Protein AF-A0A327VJI8-F1 (afdb_monomer_lite)

Secondary structure (DSSP, 8-state):
-HHHHHHHHHHHHHHHHHHHHHHHHHH--SGGGHHHHHHHHIIIIIIHHHHHHHHHHHHHHHHHTTSS-GGGS-HHHHHHHHHHHHHHHHHH-

Foldseek 3Di:
DVVLQVLLVVLLVLLVLLVVLVVCVVVCPPPPCVVVSVVSCCSNLVPSQVSLVVSLVVVVVCVVVVVDDPVVYVVVSSVVSVVSNVVSVVVVD

Radius of gyration: 14.79 Å; chains: 1; bounding box: 37×21×41 Å

Sequence (93 aa):
MRWIRFLLKFVFICNVCFIIGEILRITAYNHDWDAVLMHVLVLGVGIAFPLNLVVSLLIALLLLLKKIDWKSLPPWVYLLNLAILIVQLYITF

pLDDT: mean 77.32, std 8.08, range [56.38, 88.69]

Organism: NCBI:txid1539050

Structure (mmCIF, N/CA/C/O backbone):
data_AF-A0A327VJI8-F1
#
_entry.id   AF-A0A327VJI8-F1
#
loop_
_atom_site.group_PDB
_atom_site.id
_atom_site.type_symbol
_atom_site.label_atom_id
_atom_site.label_alt_id
_atom_site.label_comp_id
_atom_site.label_asym_id
_atom_site.label_entity_id
_atom_site.label_seq_id
_atom_site.pdbx_PDB_ins_code
_atom_site.Cartn_x
_atom_site.Cartn_y
_atom_site.Cartn_z
_atom_site.occupancy
_atom_site.B_iso_or_equiv
_atom_site.auth_seq_id
_atom_site.auth_comp_id
_atom_site.auth_asym_id
_atom_site.auth_atom_id
_atom_site.pdbx_PDB_model_num
ATOM 1 N N . MET A 1 1 ? -10.773 -8.850 14.247 1.00 62.03 1 MET A N 1
ATOM 2 C CA . MET A 1 1 ? -9.544 -8.023 14.373 1.00 62.03 1 MET A CA 1
ATOM 3 C C . MET A 1 1 ? -8.275 -8.704 13.832 1.00 62.03 1 MET A C 1
ATOM 5 O O . MET A 1 1 ? -7.504 -8.039 13.154 1.00 62.03 1 MET A O 1
ATOM 9 N N . ARG A 1 2 ? -8.023 -10.008 14.082 1.00 75.69 2 ARG A N 1
ATOM 10 C CA . ARG A 1 2 ? -6.815 -10.705 13.568 1.00 75.69 2 ARG A CA 1
ATOM 11 C C . ARG A 1 2 ? -6.734 -10.734 12.033 1.00 75.69 2 ARG A C 1
ATOM 13 O O . ARG A 1 2 ? -5.673 -10.463 11.489 1.00 75.69 2 ARG A O 1
ATOM 20 N N . TRP A 1 3 ? -7.869 -10.957 11.370 1.00 77.00 3 TRP A N 1
ATOM 21 C CA . TRP A 1 3 ? -7.997 -10.939 9.909 1.00 77.00 3 TRP A CA 1
ATOM 22 C C . TRP A 1 3 ? -7.656 -9.586 9.276 1.00 77.00 3 TRP A C 1
ATOM 24 O O . TRP A 1 3 ? -6.919 -9.553 8.304 1.00 77.00 3 TRP A O 1
ATOM 34 N N . ILE A 1 4 ? -8.097 -8.465 9.862 1.00 76.31 4 ILE A N 1
ATOM 35 C CA . ILE A 1 4 ? -7.782 -7.121 9.341 1.00 76.31 4 ILE A CA 1
ATOM 36 C C . ILE A 1 4 ? -6.279 -6.850 9.433 1.00 76.31 4 ILE A C 1
ATOM 38 O O . ILE A 1 4 ? -5.680 -6.370 8.481 1.00 76.31 4 ILE A O 1
ATOM 42 N N . ARG A 1 5 ? -5.640 -7.224 10.551 1.00 80.31 5 ARG A N 1
ATOM 43 C CA . ARG A 1 5 ? -4.179 -7.109 10.691 1.00 80.31 5 ARG A CA 1
ATOM 44 C C . ARG A 1 5 ? -3.428 -7.978 9.681 1.00 80.31 5 ARG A C 1
ATOM 46 O O . ARG A 1 5 ? -2.357 -7.581 9.238 1.00 80.31 5 ARG A O 1
ATOM 53 N N . PHE A 1 6 ? -3.971 -9.143 9.332 1.00 83.44 6 PHE A N 1
ATOM 54 C CA . PHE A 1 6 ? -3.408 -10.003 8.295 1.00 83.44 6 PHE A CA 1
ATOM 55 C C . PHE A 1 6 ? -3.559 -9.377 6.904 1.00 83.44 6 PHE A C 1
ATOM 57 O O . PHE A 1 6 ? -2.561 -9.220 6.214 1.00 83.44 6 PHE A O 1
ATOM 64 N N . LEU A 1 7 ? -4.767 -8.931 6.544 1.00 82.12 7 LEU A N 1
ATOM 65 C CA . LEU A 1 7 ? -5.052 -8.224 5.289 1.00 82.12 7 LEU A CA 1
ATOM 66 C C . LEU A 1 7 ? -4.156 -6.997 5.114 1.00 82.12 7 LEU A C 1
ATOM 68 O O . LEU A 1 7 ? -3.576 -6.813 4.054 1.00 82.12 7 LEU A O 1
ATOM 72 N N . LEU A 1 8 ? -3.974 -6.204 6.169 1.00 82.94 8 LEU A N 1
ATOM 73 C CA . LEU A 1 8 ? -3.132 -5.013 6.130 1.00 82.94 8 LEU A CA 1
ATOM 74 C C . LEU A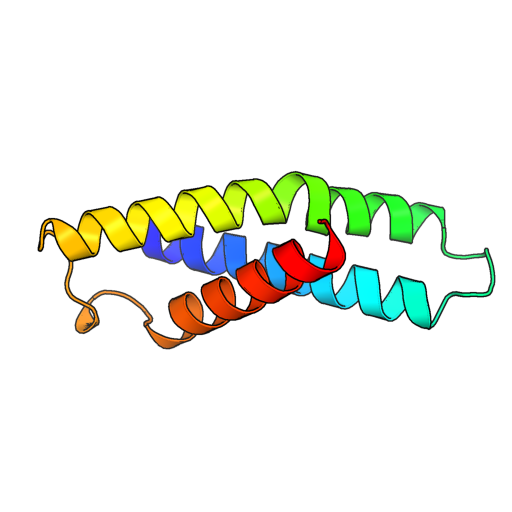 1 8 ? -1.658 -5.343 5.840 1.00 82.94 8 LEU A C 1
ATOM 76 O O . LEU A 1 8 ? -1.009 -4.649 5.060 1.00 82.94 8 LEU A O 1
ATOM 80 N N . LYS A 1 9 ? -1.135 -6.412 6.455 1.00 83.12 9 LYS A N 1
ATOM 81 C CA . LYS A 1 9 ? 0.226 -6.906 6.200 1.00 83.12 9 LYS A CA 1
ATOM 82 C C . LYS A 1 9 ? 0.359 -7.522 4.810 1.00 83.12 9 LYS A C 1
ATOM 84 O O . LYS A 1 9 ? 1.386 -7.346 4.172 1.00 83.12 9 LYS A O 1
ATOM 89 N N . PHE A 1 10 ? -0.666 -8.230 4.346 1.00 83.38 10 PHE A N 1
ATOM 90 C CA . PHE A 1 10 ? -0.681 -8.824 3.016 1.00 83.38 10 PHE A CA 1
ATOM 91 C C . PHE A 1 10 ? -0.663 -7.740 1.933 1.00 83.38 10 PHE A C 1
ATOM 93 O O . PHE A 1 10 ? 0.203 -7.757 1.068 1.00 83.38 10 PHE A O 1
ATOM 100 N N . VAL A 1 11 ? -1.522 -6.727 2.065 1.00 84.25 11 VAL A N 1
ATOM 101 C CA . VAL A 1 11 ? -1.516 -5.533 1.208 1.00 84.25 11 VAL A CA 1
ATOM 102 C C . VAL A 1 11 ? -0.163 -4.829 1.235 1.00 84.25 11 VAL A C 1
ATOM 104 O O . VAL A 1 11 ? 0.339 -4.441 0.187 1.00 84.25 11 VAL A O 1
ATOM 107 N N . PHE A 1 12 ? 0.462 -4.715 2.408 1.00 83.75 12 PHE A N 1
ATOM 108 C CA . PHE A 1 12 ? 1.796 -4.132 2.524 1.00 83.75 12 PHE A CA 1
ATOM 109 C C . PHE A 1 12 ? 2.847 -4.909 1.723 1.00 83.75 12 PHE A C 1
ATOM 111 O O . PHE A 1 12 ? 3.665 -4.304 1.038 1.00 83.75 12 PHE A O 1
ATOM 118 N N . ILE A 1 13 ? 2.805 -6.243 1.749 1.00 83.88 13 ILE A N 1
ATOM 119 C CA . ILE A 1 13 ? 3.697 -7.077 0.930 1.00 83.88 13 ILE A CA 1
ATOM 120 C C . ILE A 1 13 ? 3.435 -6.834 -0.561 1.00 83.88 13 ILE A C 1
ATOM 122 O O . ILE A 1 13 ? 4.382 -6.618 -1.311 1.00 83.88 13 ILE A O 1
ATOM 126 N N . CYS A 1 14 ? 2.170 -6.791 -0.987 1.00 81.94 14 CYS A N 1
ATOM 127 C CA . CYS A 1 14 ? 1.820 -6.503 -2.380 1.00 81.94 14 CYS A CA 1
ATOM 128 C C . CYS A 1 14 ? 2.298 -5.104 -2.822 1.00 81.94 14 CYS A C 1
ATOM 130 O O . CYS A 1 14 ? 2.801 -4.937 -3.930 1.00 81.94 14 CYS A O 1
ATOM 132 N N . ASN A 1 15 ? 2.205 -4.115 -1.933 1.00 83.56 15 ASN A N 1
ATOM 133 C CA . ASN A 1 15 ? 2.708 -2.760 -2.141 1.00 83.56 15 ASN A CA 1
ATOM 134 C C . ASN A 1 15 ? 4.240 -2.715 -2.273 1.00 83.56 15 ASN A C 1
ATOM 136 O O . ASN A 1 15 ? 4.771 -1.990 -3.111 1.00 83.56 15 ASN A O 1
ATOM 140 N N . VAL A 1 16 ? 4.965 -3.520 -1.491 1.00 82.94 16 VAL A N 1
ATOM 141 C CA . VAL A 1 16 ? 6.420 -3.678 -1.644 1.00 82.94 16 VAL A CA 1
ATOM 142 C C . VAL A 1 16 ? 6.758 -4.328 -2.989 1.00 82.94 16 VAL A C 1
ATOM 144 O O . VAL A 1 16 ? 7.672 -3.861 -3.665 1.00 82.94 16 VAL A O 1
ATOM 147 N N . CYS A 1 17 ? 6.000 -5.341 -3.427 1.00 79.56 17 CYS A N 1
ATOM 148 C CA . CYS A 1 17 ? 6.168 -5.933 -4.758 1.00 79.56 17 CYS A CA 1
ATOM 149 C C . CYS A 1 17 ? 5.968 -4.904 -5.879 1.00 79.56 17 CYS A C 1
ATOM 151 O O . CYS A 1 17 ? 6.732 -4.915 -6.839 1.00 79.56 17 CYS A O 1
ATOM 153 N N . PHE A 1 18 ? 5.001 -3.990 -5.743 1.00 80.69 18 PHE A N 1
ATOM 154 C CA . PHE A 1 18 ? 4.810 -2.887 -6.689 1.00 80.69 18 PHE A CA 1
ATOM 155 C C . PHE A 1 18 ? 6.032 -1.961 -6.759 1.00 80.69 18 PHE A C 1
ATOM 157 O O . PHE A 1 18 ? 6.534 -1.701 -7.849 1.00 80.69 18 PHE A O 1
ATOM 164 N N . ILE A 1 19 ? 6.559 -1.520 -5.610 1.00 81.62 19 ILE A N 1
ATOM 165 C CA . ILE A 1 19 ? 7.751 -0.654 -5.563 1.00 81.62 19 ILE A CA 1
ATOM 166 C C . ILE A 1 19 ? 8.959 -1.352 -6.196 1.00 81.62 19 ILE A C 1
ATOM 168 O O . ILE A 1 19 ? 9.675 -0.745 -6.988 1.00 81.62 19 ILE A O 1
ATOM 172 N N . ILE A 1 20 ? 9.180 -2.628 -5.871 1.00 81.81 20 ILE A N 1
ATOM 173 C CA . ILE A 1 20 ? 10.268 -3.419 -6.458 1.00 81.81 20 ILE A CA 1
ATOM 174 C C . ILE A 1 20 ? 10.076 -3.548 -7.973 1.00 81.81 20 ILE A C 1
ATOM 176 O O . ILE A 1 20 ? 11.041 -3.387 -8.713 1.00 81.81 20 ILE A O 1
ATOM 180 N N . GLY A 1 21 ? 8.845 -3.790 -8.431 1.00 76.19 21 GLY A N 1
ATOM 181 C CA . GLY A 1 21 ? 8.501 -3.843 -9.851 1.00 76.19 21 GLY A CA 1
ATOM 182 C C . GLY A 1 21 ? 8.846 -2.552 -10.589 1.00 76.19 21 GLY A C 1
ATOM 183 O O . GLY A 1 21 ? 9.504 -2.610 -11.622 1.00 76.19 21 GLY A O 1
ATOM 184 N N . GLU A 1 22 ? 8.489 -1.390 -10.040 1.00 75.12 22 GLU A N 1
ATOM 185 C CA . GLU A 1 22 ? 8.829 -0.099 -10.655 1.00 75.12 22 GLU A CA 1
ATOM 186 C C . GLU A 1 22 ? 10.332 0.207 -10.607 1.00 75.12 22 GLU A C 1
ATOM 188 O O . GLU A 1 22 ? 10.889 0.678 -11.597 1.00 75.12 22 GLU A O 1
ATOM 193 N N . ILE A 1 23 ? 11.028 -0.109 -9.508 1.00 78.38 23 ILE A N 1
ATOM 194 C CA . ILE A 1 23 ? 12.490 0.061 -9.431 1.00 78.38 23 ILE A CA 1
ATOM 195 C C . ILE A 1 23 ? 13.182 -0.819 -10.474 1.00 78.38 23 ILE A C 1
ATOM 197 O O . ILE A 1 23 ? 14.082 -0.352 -11.176 1.00 78.38 23 ILE A O 1
ATOM 201 N N . LEU A 1 24 ? 12.757 -2.077 -10.601 1.00 74.25 24 LEU A N 1
ATOM 202 C CA . LEU A 1 24 ? 13.254 -2.981 -11.634 1.00 74.25 24 LEU A CA 1
ATOM 203 C C . LEU A 1 24 ? 12.912 -2.460 -13.029 1.00 74.25 24 LEU A C 1
ATOM 205 O O . LEU A 1 24 ? 13.759 -2.534 -13.903 1.00 74.25 24 LEU A O 1
ATOM 209 N N . ARG A 1 25 ? 11.740 -1.862 -13.251 1.00 71.38 25 ARG A N 1
ATOM 210 C CA . ARG A 1 25 ? 11.384 -1.276 -14.552 1.00 71.38 25 ARG A CA 1
ATOM 211 C C . ARG A 1 25 ? 12.308 -0.117 -14.943 1.00 71.38 25 ARG A C 1
ATOM 213 O O . ARG A 1 25 ? 12.648 0.025 -16.112 1.00 71.38 25 ARG A O 1
ATOM 220 N N . ILE A 1 26 ? 12.741 0.685 -13.969 1.00 72.25 26 ILE A N 1
ATOM 221 C CA . ILE A 1 26 ? 13.685 1.795 -14.184 1.00 72.25 26 ILE A CA 1
ATOM 222 C C . ILE A 1 26 ? 15.124 1.284 -14.390 1.00 72.25 26 ILE A C 1
ATOM 224 O O . ILE A 1 26 ? 15.884 1.880 -15.149 1.00 72.25 26 ILE A O 1
ATOM 228 N N . THR A 1 27 ? 15.516 0.197 -13.716 1.00 71.56 27 THR A N 1
ATOM 229 C CA . THR A 1 27 ? 16.910 -0.300 -13.696 1.00 71.56 27 THR A CA 1
ATOM 230 C C . THR A 1 27 ? 17.202 -1.412 -14.707 1.00 71.56 27 THR A C 1
ATOM 232 O O . THR A 1 27 ? 18.305 -1.468 -15.246 1.00 71.56 27 THR A O 1
ATOM 235 N N . ALA A 1 28 ? 16.232 -2.269 -15.020 1.00 59.97 28 ALA A N 1
ATOM 236 C CA . ALA A 1 28 ? 16.337 -3.379 -15.968 1.00 59.97 28 ALA A CA 1
ATOM 237 C C . ALA A 1 28 ? 15.959 -2.955 -17.398 1.00 59.97 28 ALA A C 1
ATOM 239 O O . ALA A 1 28 ? 15.258 -3.660 -18.114 1.00 59.97 28 ALA A O 1
ATOM 240 N N . TYR A 1 29 ? 16.487 -1.809 -17.840 1.00 56.81 29 TYR A N 1
ATOM 241 C CA . TYR A 1 29 ? 16.406 -1.347 -19.233 1.00 56.81 29 TYR A CA 1
ATOM 242 C C . TYR A 1 29 ? 17.099 -2.313 -20.226 1.00 56.81 29 TYR A C 1
ATOM 244 O O . TYR A 1 29 ? 16.910 -2.220 -21.437 1.00 56.81 29 TYR A O 1
ATOM 252 N N . ASN A 1 30 ? 17.870 -3.281 -19.717 1.00 56.38 30 ASN A N 1
ATOM 253 C CA . ASN A 1 30 ? 18.392 -4.418 -20.469 1.00 56.38 30 ASN A CA 1
ATOM 254 C C . ASN A 1 30 ? 17.402 -5.595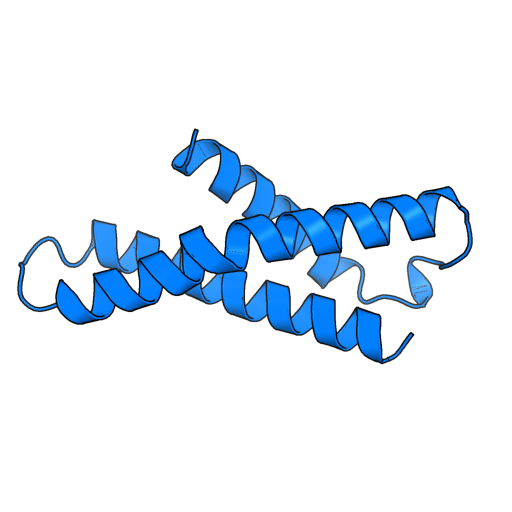 -20.362 1.00 56.38 30 ASN A C 1
ATOM 256 O O . ASN A 1 30 ? 17.304 -6.207 -19.302 1.00 56.38 30 ASN A O 1
ATOM 260 N N . HIS A 1 31 ? 16.701 -5.883 -21.464 1.00 61.53 31 HIS A N 1
ATOM 261 C CA . HIS A 1 31 ? 15.627 -6.870 -21.731 1.00 61.53 31 HIS A CA 1
ATOM 262 C C . HIS A 1 31 ? 15.682 -8.277 -21.068 1.00 61.53 31 HIS A C 1
ATOM 264 O O . HIS A 1 31 ? 14.749 -9.060 -21.232 1.00 61.53 31 HIS A O 1
ATOM 270 N N . ASP A 1 32 ? 16.725 -8.647 -20.323 1.00 64.44 32 ASP A N 1
ATOM 271 C CA . ASP A 1 32 ? 16.916 -10.003 -19.778 1.00 64.44 32 ASP A CA 1
ATOM 272 C C . ASP A 1 32 ? 15.924 -10.383 -18.660 1.00 64.44 32 ASP A C 1
ATOM 274 O O . ASP A 1 32 ? 15.736 -11.565 -18.370 1.00 64.44 32 ASP A O 1
ATOM 278 N N . TRP A 1 33 ? 15.265 -9.405 -18.029 1.00 63.06 33 TRP A N 1
ATOM 279 C CA . TRP A 1 33 ? 14.391 -9.627 -16.865 1.00 63.06 33 TRP A CA 1
ATOM 280 C C . TRP A 1 33 ? 12.895 -9.421 -17.145 1.00 63.06 33 TRP A C 1
ATOM 282 O O . TRP A 1 33 ? 12.090 -9.462 -16.210 1.00 63.06 33 TRP A O 1
ATOM 292 N N . ASP A 1 34 ? 12.498 -9.255 -18.410 1.00 65.81 34 ASP A N 1
ATOM 293 C CA . ASP A 1 34 ? 11.122 -8.911 -18.804 1.00 65.81 34 ASP A CA 1
ATOM 294 C C . ASP A 1 34 ? 10.067 -9.912 -18.307 1.00 65.81 34 ASP A C 1
ATOM 296 O O . ASP A 1 34 ? 8.991 -9.517 -17.853 1.00 65.81 34 ASP A O 1
ATOM 300 N N . ALA A 1 35 ? 10.373 -11.213 -18.307 1.00 67.56 35 ALA A N 1
ATOM 301 C CA . ALA A 1 35 ? 9.439 -12.237 -17.829 1.00 67.56 35 ALA A CA 1
ATOM 302 C C . ALA A 1 35 ? 9.178 -12.142 -16.312 1.00 67.56 35 ALA A C 1
ATOM 304 O O . ALA A 1 35 ? 8.049 -12.319 -15.851 1.00 67.56 35 ALA A O 1
ATOM 305 N N . VAL A 1 36 ? 10.210 -11.824 -15.523 1.00 66.81 36 VAL A N 1
ATOM 306 C CA . VAL A 1 36 ? 10.083 -11.634 -14.069 1.00 66.81 36 VAL A CA 1
ATOM 307 C C . VAL A 1 36 ? 9.368 -10.316 -13.777 1.00 66.81 36 VAL A C 1
ATOM 309 O O . VAL A 1 36 ? 8.470 -10.274 -12.934 1.00 66.81 36 VAL A O 1
ATOM 312 N N . LEU A 1 37 ? 9.707 -9.262 -14.523 1.00 67.12 37 LEU A N 1
ATOM 313 C CA . LEU A 1 3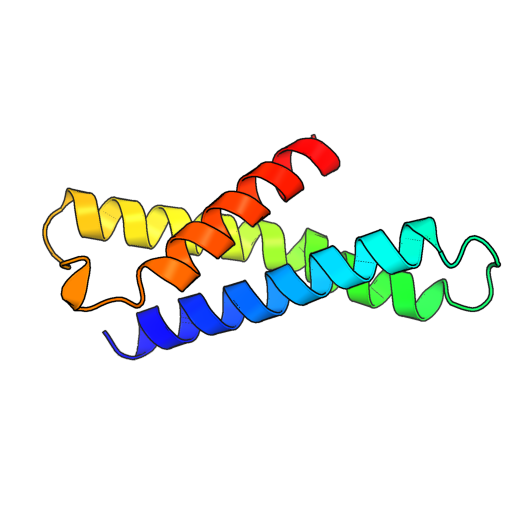7 ? 9.047 -7.961 -14.461 1.00 67.12 37 LEU A CA 1
ATOM 314 C C . LEU A 1 37 ? 7.547 -8.064 -14.725 1.00 67.12 37 LEU A C 1
ATOM 316 O O . LEU A 1 37 ? 6.773 -7.511 -13.950 1.00 67.12 37 LEU A O 1
ATOM 320 N N . MET A 1 38 ? 7.124 -8.813 -15.747 1.00 67.44 38 MET A N 1
ATOM 321 C CA . MET A 1 38 ? 5.707 -9.029 -16.060 1.00 67.44 38 MET A CA 1
ATOM 322 C C . MET A 1 38 ? 4.942 -9.637 -14.879 1.00 67.44 38 MET A C 1
ATOM 324 O O . MET A 1 38 ? 3.874 -9.148 -14.514 1.00 67.44 38 MET A O 1
ATOM 328 N N . HIS A 1 39 ? 5.492 -10.662 -14.224 1.00 69.12 39 HIS A N 1
ATOM 329 C CA . HIS A 1 39 ? 4.839 -11.274 -13.063 1.00 69.12 39 HIS A CA 1
ATOM 330 C C . HIS A 1 39 ? 4.787 -10.337 -11.851 1.00 69.12 39 HIS A C 1
ATOM 332 O O . HIS A 1 39 ? 3.759 -10.270 -11.171 1.00 69.12 39 HIS A O 1
ATOM 338 N N . VAL A 1 40 ? 5.859 -9.586 -11.593 1.00 66.75 40 VAL A N 1
ATOM 339 C CA . VAL A 1 40 ? 5.918 -8.629 -10.478 1.00 66.75 40 VAL A CA 1
ATOM 340 C C . VAL A 1 40 ? 4.997 -7.431 -10.725 1.00 66.75 40 VAL A C 1
ATOM 342 O O . VAL A 1 40 ? 4.307 -7.008 -9.800 1.00 66.75 40 VAL A O 1
ATOM 345 N N . LEU A 1 41 ? 4.900 -6.937 -11.961 1.00 66.81 41 LEU A N 1
ATOM 346 C CA . LEU A 1 41 ? 3.958 -5.889 -12.364 1.00 66.81 41 LEU A CA 1
ATOM 347 C C . LEU A 1 41 ? 2.508 -6.361 -12.276 1.00 66.81 41 LEU A C 1
ATOM 349 O O . LEU A 1 41 ? 1.665 -5.628 -11.770 1.00 66.81 41 LEU A O 1
ATOM 353 N N . VAL A 1 42 ? 2.190 -7.587 -12.694 1.00 69.38 42 VAL A N 1
ATOM 354 C CA . VAL A 1 42 ? 0.826 -8.126 -12.553 1.00 69.38 42 VAL A CA 1
ATOM 355 C C . VAL A 1 42 ? 0.451 -8.294 -11.077 1.00 69.38 42 VAL A C 1
ATOM 357 O O . VAL A 1 42 ? -0.662 -7.948 -10.678 1.00 69.38 42 VAL A O 1
ATOM 360 N N . LEU A 1 43 ? 1.375 -8.756 -10.232 1.00 64.06 43 LEU A N 1
ATOM 361 C CA . LEU A 1 43 ? 1.151 -8.846 -8.786 1.00 64.06 43 LEU A CA 1
ATOM 362 C C . LEU A 1 43 ? 1.046 -7.456 -8.130 1.00 64.06 43 LEU A C 1
ATOM 364 O O . LEU A 1 43 ? 0.187 -7.242 -7.274 1.00 64.06 43 LEU A O 1
ATOM 368 N N . GLY A 1 44 ? 1.889 -6.510 -8.543 1.00 65.25 44 GLY A N 1
ATOM 369 C CA . GLY A 1 44 ? 2.003 -5.167 -7.972 1.00 65.25 44 GLY A CA 1
ATOM 370 C C . GLY A 1 44 ? 0.952 -4.164 -8.459 1.00 65.25 44 GLY A C 1
ATOM 371 O O . GLY A 1 44 ? 0.494 -3.334 -7.688 1.00 65.25 44 GLY A O 1
ATOM 372 N N . VAL A 1 45 ? 0.529 -4.228 -9.716 1.00 65.94 45 VAL A N 1
ATOM 373 C CA . VAL A 1 45 ? -0.484 -3.329 -10.298 1.00 65.94 45 VAL A CA 1
ATOM 374 C C . VAL A 1 45 ? -1.823 -4.043 -10.390 1.00 65.94 45 VAL A C 1
ATOM 376 O O . VAL A 1 45 ? -2.834 -3.516 -9.943 1.00 65.94 45 VAL A O 1
ATOM 379 N N . GLY A 1 46 ? -1.838 -5.274 -10.901 1.00 69.62 46 GLY A N 1
ATOM 380 C CA . GLY A 1 46 ? -3.076 -6.026 -11.105 1.00 69.62 46 GLY A CA 1
ATOM 381 C C . GLY A 1 46 ? -3.745 -6.461 -9.801 1.00 69.62 46 GLY A C 1
ATOM 382 O O . GLY A 1 46 ? -4.963 -6.360 -9.680 1.00 69.62 46 GLY A O 1
ATOM 383 N N . ILE A 1 47 ? -2.969 -6.922 -8.813 1.00 73.94 47 ILE A N 1
ATOM 384 C CA . ILE A 1 47 ? -3.518 -7.423 -7.541 1.00 73.94 47 ILE A CA 1
ATOM 385 C C . ILE A 1 47 ? -3.346 -6.410 -6.412 1.00 73.94 47 ILE A C 1
ATOM 387 O O . ILE A 1 47 ? -4.302 -6.167 -5.675 1.00 73.94 47 ILE A O 1
ATOM 391 N N . ALA A 1 48 ? -2.167 -5.797 -6.261 1.00 78.06 48 ALA A N 1
ATOM 392 C CA . ALA A 1 48 ? -1.937 -4.909 -5.124 1.00 78.06 48 ALA A CA 1
ATOM 393 C C . ALA A 1 48 ? -2.843 -3.677 -5.156 1.00 78.06 48 ALA A C 1
ATOM 395 O O . ALA A 1 48 ? -3.377 -3.326 -4.114 1.00 78.06 48 ALA A O 1
ATOM 396 N N . PHE A 1 49 ? -3.068 -3.059 -6.320 1.00 78.38 49 PHE A N 1
ATOM 397 C CA . PHE A 1 49 ? -3.914 -1.868 -6.424 1.00 78.38 49 PHE A CA 1
ATOM 398 C C . PHE A 1 49 ? -5.362 -2.103 -5.953 1.00 78.38 49 PHE A C 1
ATOM 400 O O . PHE A 1 49 ? -5.772 -1.458 -4.982 1.00 78.38 49 PHE A O 1
ATOM 407 N N . PRO A 1 50 ? -6.149 -3.033 -6.541 1.00 81.88 50 PRO A N 1
ATOM 408 C CA . PRO A 1 50 ? -7.525 -3.249 -6.099 1.00 81.88 50 PRO A CA 1
ATOM 409 C C . PRO A 1 50 ? -7.582 -3.739 -4.651 1.00 81.88 50 PRO A C 1
ATOM 411 O O . PRO A 1 50 ? -8.464 -3.331 -3.896 1.00 81.88 50 PRO A O 1
ATOM 414 N N . LEU A 1 51 ? -6.622 -4.562 -4.222 1.00 84.00 51 LEU A N 1
ATOM 415 C CA . LEU A 1 51 ? -6.599 -5.070 -2.856 1.00 84.00 51 LEU A CA 1
ATOM 416 C C . LEU A 1 51 ? -6.273 -3.972 -1.834 1.00 84.00 51 LEU A C 1
ATOM 418 O O . LEU A 1 51 ? -6.923 -3.892 -0.790 1.00 84.00 51 LEU A O 1
ATOM 422 N N . ASN A 1 52 ? -5.304 -3.106 -2.135 1.00 84.94 52 ASN A N 1
ATOM 423 C CA . ASN A 1 52 ? -4.934 -1.969 -1.299 1.00 84.94 52 ASN A CA 1
ATOM 424 C C . ASN A 1 52 ? -6.078 -0.952 -1.221 1.00 84.94 52 ASN A C 1
ATOM 426 O O . ASN A 1 52 ? -6.386 -0.455 -0.136 1.00 84.94 52 ASN A O 1
ATOM 430 N N . LEU A 1 53 ? -6.771 -0.713 -2.336 1.00 84.94 53 LEU A N 1
ATOM 431 C CA . LEU A 1 53 ? -7.932 0.171 -2.403 1.00 84.94 53 LEU A CA 1
ATOM 432 C C . LEU A 1 53 ? -9.088 -0.362 -1.548 1.00 84.94 53 LEU A C 1
ATOM 434 O O . LEU A 1 53 ? -9.613 0.358 -0.696 1.00 84.94 53 LEU A O 1
ATOM 438 N N . VAL A 1 54 ? -9.441 -1.641 -1.713 1.00 88.69 54 VAL A N 1
ATOM 439 C CA . VAL A 1 54 ? -10.524 -2.289 -0.956 1.00 88.69 54 VAL A CA 1
ATOM 440 C C . VAL A 1 54 ? -10.211 -2.325 0.538 1.00 88.69 54 VAL A C 1
ATOM 442 O O . VAL A 1 54 ? -11.067 -1.968 1.346 1.00 88.69 54 VAL A O 1
ATOM 445 N N . VAL A 1 55 ? -8.995 -2.722 0.930 1.00 87.00 55 VAL A N 1
ATOM 446 C CA . VAL A 1 55 ? -8.608 -2.797 2.349 1.00 87.00 55 VAL A CA 1
ATOM 447 C C . VAL A 1 55 ? -8.544 -1.408 2.981 1.00 87.00 55 VAL A C 1
ATOM 449 O O . VAL A 1 55 ? -9.010 -1.243 4.112 1.00 87.00 55 VAL A O 1
ATOM 452 N N . SER A 1 56 ? -8.029 -0.409 2.261 1.00 85.50 56 SER A N 1
ATOM 453 C CA . SER A 1 56 ? -7.983 0.969 2.751 1.00 85.50 56 SER A CA 1
ATOM 454 C C . SER A 1 56 ? -9.389 1.538 2.958 1.00 85.50 56 SER A C 1
ATOM 456 O O . SER A 1 56 ? -9.676 2.065 4.034 1.00 85.50 56 SER A O 1
ATOM 458 N N . LEU A 1 57 ? -10.300 1.341 1.996 1.00 86.88 57 LEU A N 1
ATOM 459 C CA . LEU A 1 57 ? -11.709 1.734 2.123 1.00 86.88 57 LEU A CA 1
ATOM 460 C C . LEU A 1 57 ? -12.416 1.016 3.271 1.00 86.88 57 LEU A C 1
ATOM 462 O O . LEU A 1 57 ? -13.125 1.656 4.044 1.00 86.88 57 LEU A O 1
ATOM 466 N N . LEU A 1 58 ? -12.211 -0.296 3.413 1.00 86.69 58 LEU A N 1
ATOM 467 C CA . LEU A 1 58 ? -12.796 -1.082 4.502 1.00 86.69 58 LEU A CA 1
ATOM 468 C C . LEU A 1 58 ? -12.381 -0.535 5.866 1.00 86.69 58 LEU A C 1
ATOM 470 O O . LEU A 1 58 ? -13.224 -0.358 6.745 1.00 86.69 58 LEU A O 1
ATOM 474 N N . ILE A 1 59 ? -11.090 -0.257 6.047 1.00 83.75 59 ILE A N 1
ATOM 475 C CA . ILE A 1 59 ? -10.566 0.258 7.314 1.00 83.75 59 ILE A CA 1
ATOM 476 C C . ILE A 1 59 ? -11.049 1.685 7.563 1.00 83.75 59 ILE A C 1
ATOM 478 O O . ILE A 1 59 ? -11.472 1.970 8.682 1.00 83.75 59 ILE A O 1
ATOM 482 N N . ALA A 1 60 ? -11.072 2.541 6.539 1.00 84.62 60 ALA A N 1
ATOM 483 C CA . ALA A 1 60 ? -11.635 3.885 6.633 1.00 84.62 60 ALA A CA 1
ATOM 484 C C . ALA A 1 60 ? -13.118 3.858 7.049 1.00 84.62 60 ALA A C 1
ATOM 486 O O . ALA A 1 60 ? -13.505 4.570 7.973 1.00 84.62 60 ALA A O 1
ATOM 487 N N . LEU A 1 61 ? -13.934 2.986 6.443 1.00 87.25 61 LEU A N 1
ATOM 488 C CA . LEU A 1 61 ? -15.342 2.784 6.808 1.00 87.25 61 LEU A CA 1
ATOM 489 C C . LEU A 1 61 ? -15.500 2.295 8.247 1.00 87.25 61 LEU A C 1
ATOM 491 O O . LEU A 1 61 ? -16.333 2.801 8.995 1.00 87.25 61 LEU A O 1
ATOM 495 N N . LEU A 1 62 ? -14.700 1.311 8.652 1.00 84.38 62 LEU A N 1
ATOM 496 C CA . LEU A 1 62 ? -14.758 0.746 9.997 1.00 84.38 62 LEU A CA 1
ATOM 497 C C . LEU A 1 62 ? -14.327 1.751 11.080 1.00 84.38 62 LEU A C 1
ATOM 499 O O . LEU A 1 62 ? -14.890 1.737 12.179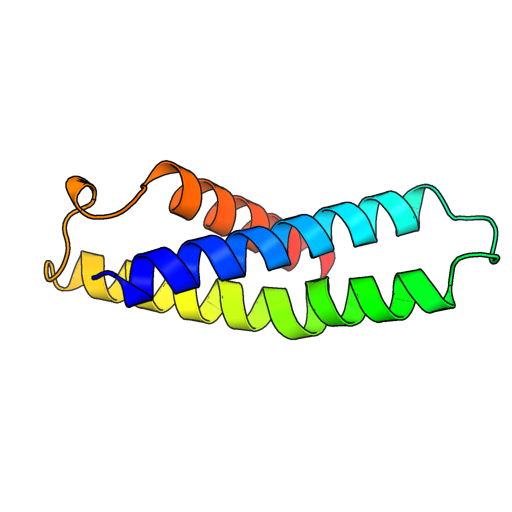 1.00 84.38 62 LEU A O 1
ATOM 503 N N . LEU A 1 63 ? -13.374 2.630 10.758 1.00 82.88 63 LEU A N 1
ATOM 504 C CA . LEU A 1 63 ? -12.977 3.7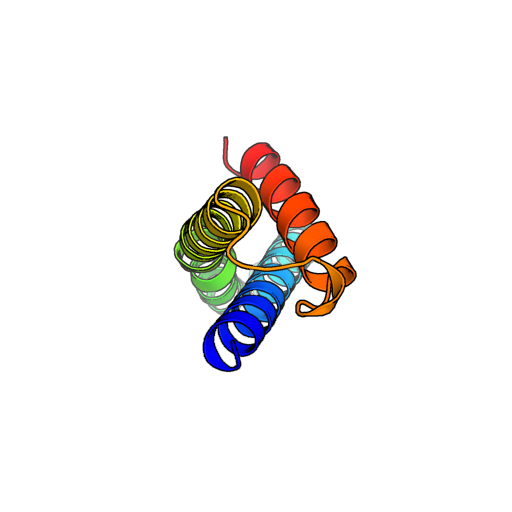77 11.577 1.00 82.88 63 LEU A CA 1
ATOM 505 C C . LEU A 1 63 ? -14.086 4.834 11.647 1.00 82.88 63 LEU A C 1
ATOM 507 O O . LEU A 1 63 ? -14.404 5.306 12.738 1.00 82.88 63 LEU A O 1
ATOM 511 N N . LEU A 1 64 ? -14.713 5.168 10.512 1.00 84.62 64 LEU A N 1
ATOM 512 C CA . LEU A 1 64 ? -15.811 6.141 10.438 1.00 84.62 64 LEU A CA 1
ATOM 513 C C . LEU A 1 64 ? -17.031 5.680 11.247 1.00 84.62 64 LEU A C 1
ATOM 515 O O . LEU A 1 64 ? -17.641 6.462 11.971 1.00 84.62 64 LEU A O 1
ATOM 519 N N . LEU A 1 65 ? -17.338 4.382 11.190 1.00 86.81 65 LEU A N 1
ATOM 520 C CA . LEU A 1 65 ? -18.392 3.743 11.979 1.00 86.81 65 LEU A CA 1
ATOM 521 C C . LEU A 1 65 ? -18.016 3.565 13.463 1.00 86.81 65 LEU A C 1
ATOM 523 O O . LEU A 1 65 ? -18.780 2.942 14.201 1.00 86.81 65 LEU A O 1
ATOM 527 N N . LYS A 1 66 ? -16.842 4.054 13.904 1.00 81.00 66 LYS A N 1
ATOM 528 C CA . LYS A 1 66 ? -16.300 3.892 15.268 1.00 81.00 66 LYS A CA 1
ATOM 529 C C . LYS A 1 66 ? -16.285 2.439 15.769 1.00 81.00 66 LYS A C 1
ATOM 531 O O . LYS A 1 66 ? -16.236 2.185 16.969 1.00 81.00 66 LYS A O 1
ATOM 536 N N . LYS A 1 67 ? -16.296 1.456 14.860 1.00 77.69 67 LYS A N 1
ATOM 537 C CA . LYS A 1 67 ? -16.230 0.029 15.220 1.00 77.69 67 LYS A CA 1
ATOM 538 C C . LYS A 1 67 ? -14.818 -0.412 15.600 1.00 77.69 67 LYS A C 1
ATOM 540 O O . LYS A 1 67 ? -14.656 -1.496 16.160 1.00 77.69 67 LYS A O 1
ATOM 545 N N . ILE A 1 68 ? -13.801 0.379 15.253 1.00 76.75 68 ILE A N 1
ATOM 546 C CA . ILE A 1 68 ? -12.393 0.068 15.500 1.00 76.75 68 ILE A CA 1
ATOM 547 C C . ILE A 1 68 ? -11.645 1.343 15.871 1.00 76.75 68 ILE A C 1
ATOM 549 O O . ILE A 1 68 ? -11.802 2.360 15.204 1.00 76.75 68 ILE A O 1
ATOM 553 N N . ASP A 1 69 ? -10.785 1.258 16.882 1.00 78.50 69 ASP A N 1
ATOM 554 C CA . ASP A 1 69 ? -9.862 2.331 17.239 1.00 78.50 69 ASP A CA 1
ATOM 555 C C . ASP A 1 69 ? -8.500 2.166 16.567 1.00 78.50 69 ASP A C 1
ATOM 557 O O . ASP A 1 69 ? -7.980 1.053 16.412 1.00 78.50 69 ASP A O 1
ATOM 561 N N . TRP A 1 70 ? -7.853 3.299 16.291 1.00 70.94 70 TRP A N 1
ATOM 562 C CA . TRP A 1 70 ? -6.474 3.365 15.800 1.00 70.94 70 TRP A CA 1
ATOM 563 C C . TRP A 1 70 ? -5.473 2.615 16.693 1.00 70.94 70 TRP A C 1
ATOM 565 O O . TRP A 1 70 ? -4.483 2.104 16.186 1.00 70.94 70 TRP A O 1
ATOM 575 N N . LYS A 1 71 ? -5.742 2.480 18.003 1.00 72.50 71 LYS A N 1
ATOM 576 C CA . LYS A 1 71 ? -4.908 1.693 18.935 1.00 72.50 71 LYS A CA 1
ATOM 577 C C . LYS A 1 71 ? -4.967 0.181 18.692 1.00 72.50 71 LYS A C 1
ATOM 579 O O . LYS A 1 71 ? -4.038 -0.532 19.059 1.00 72.50 71 LYS A O 1
ATOM 584 N N . SER A 1 72 ? -6.051 -0.327 18.104 1.00 71.75 72 SER A N 1
ATOM 585 C CA . SER A 1 72 ? -6.231 -1.763 17.844 1.00 71.75 72 SER A CA 1
ATOM 586 C C . SER A 1 72 ? -5.554 -2.226 16.547 1.00 71.75 72 SER A C 1
ATOM 588 O O . SER A 1 72 ? -5.371 -3.434 16.327 1.00 71.75 72 SER A O 1
ATOM 590 N N . LEU A 1 73 ? -5.234 -1.288 15.663 1.00 73.62 73 LEU A N 1
ATOM 591 C CA . LEU A 1 73 ? -4.626 -1.521 14.359 1.00 73.62 73 LEU A CA 1
ATOM 592 C C . LEU A 1 73 ? -3.176 -1.034 14.392 1.00 73.62 73 LEU A C 1
ATOM 594 O O . LEU A 1 73 ? -2.863 -0.168 15.192 1.00 73.62 73 LEU A O 1
ATOM 598 N N . PRO A 1 74 ? -2.272 -1.570 13.560 1.00 79.81 74 PRO A N 1
ATOM 599 C CA . PRO A 1 74 ? -0.958 -0.969 13.366 1.00 79.81 74 PRO A CA 1
ATOM 600 C C . PRO A 1 74 ? -1.115 0.281 12.474 1.00 79.81 74 PRO A C 1
ATOM 602 O O . PRO A 1 74 ? -1.222 0.136 11.252 1.00 79.81 74 PRO A O 1
ATOM 605 N N . PRO A 1 75 ? -1.152 1.504 13.046 1.00 79.44 75 PRO A N 1
ATOM 606 C CA . PRO A 1 75 ? -1.562 2.704 12.313 1.00 79.44 75 PRO A CA 1
ATOM 607 C C . PRO A 1 75 ? -0.527 3.092 11.253 1.00 79.44 75 PRO A C 1
ATOM 609 O O . PRO A 1 75 ? -0.883 3.499 10.153 1.00 79.44 75 PRO A O 1
ATOM 612 N N . TRP A 1 76 ? 0.754 2.868 11.554 1.00 81.69 76 TRP A N 1
ATOM 613 C CA . TRP A 1 76 ? 1.873 3.115 10.649 1.00 81.69 76 TRP A CA 1
ATOM 614 C C . TRP A 1 76 ? 1.771 2.313 9.355 1.00 81.69 76 TRP A C 1
ATOM 616 O O . TRP A 1 76 ? 1.977 2.863 8.283 1.00 81.69 76 TRP A O 1
ATOM 626 N N . VAL A 1 77 ? 1.398 1.031 9.439 1.00 82.94 77 VAL A N 1
ATOM 627 C CA . VAL A 1 77 ? 1.266 0.167 8.254 1.00 82.94 77 VAL A CA 1
ATOM 628 C C . VAL A 1 77 ? 0.099 0.627 7.379 1.00 82.94 77 VAL A C 1
ATOM 630 O O . VAL A 1 77 ? 0.203 0.600 6.159 1.00 82.94 77 VAL A O 1
ATOM 633 N N . TYR A 1 78 ? -0.994 1.095 7.989 1.00 84.19 78 TYR A N 1
ATOM 634 C CA . TYR A 1 78 ? -2.125 1.655 7.249 1.00 84.19 78 TYR A CA 1
ATOM 635 C C . TYR A 1 78 ? -1.743 2.955 6.534 1.00 84.19 78 TYR A C 1
ATOM 637 O O . TYR A 1 78 ? -2.009 3.089 5.345 1.00 84.19 78 TYR A O 1
ATOM 645 N N . LEU A 1 79 ? -1.065 3.874 7.228 1.00 85.44 79 LEU A N 1
ATOM 646 C CA . LEU A 1 79 ? -0.550 5.111 6.634 1.00 85.44 79 LEU A CA 1
ATOM 647 C C . LEU A 1 79 ? 0.395 4.837 5.460 1.00 85.44 79 LEU A C 1
ATOM 649 O O . LEU A 1 79 ? 0.276 5.480 4.422 1.00 85.44 79 LEU A O 1
ATOM 653 N N . LEU A 1 80 ? 1.293 3.859 5.600 1.00 86.56 80 LEU A N 1
ATOM 654 C CA . LEU A 1 80 ? 2.222 3.487 4.534 1.00 86.56 80 LEU A CA 1
ATOM 655 C C . LEU A 1 80 ? 1.492 2.875 3.333 1.00 86.56 80 LEU A C 1
ATOM 657 O O . LEU A 1 80 ? 1.768 3.248 2.198 1.00 86.56 80 LEU A O 1
ATOM 661 N N . ASN A 1 81 ? 0.508 2.004 3.574 1.00 87.44 81 ASN A N 1
ATOM 662 C CA . ASN A 1 81 ? -0.339 1.460 2.512 1.00 87.44 81 ASN A CA 1
ATOM 663 C C . ASN A 1 81 ? -1.124 2.553 1.777 1.00 87.44 81 ASN A C 1
ATOM 665 O O . ASN A 1 81 ? -1.216 2.509 0.552 1.00 87.44 81 ASN A O 1
ATOM 669 N N . LEU A 1 82 ? -1.634 3.548 2.507 1.00 85.12 82 LEU A N 1
ATOM 670 C CA . LEU A 1 82 ? -2.339 4.694 1.937 1.00 85.12 82 LEU A CA 1
ATOM 671 C C . LEU A 1 82 ? -1.402 5.568 1.088 1.00 85.12 82 LEU A C 1
ATOM 673 O O . LEU A 1 82 ? -1.767 5.968 -0.012 1.00 85.12 82 LEU A O 1
ATOM 677 N N . ALA A 1 83 ? -0.182 5.829 1.565 1.00 87.12 83 ALA A N 1
ATOM 678 C CA . ALA A 1 83 ? 0.824 6.568 0.804 1.00 87.12 83 ALA A CA 1
ATOM 679 C C . ALA A 1 83 ? 1.193 5.839 -0.499 1.00 87.12 83 ALA A C 1
ATOM 681 O O . ALA A 1 83 ? 1.241 6.459 -1.559 1.00 87.12 83 ALA A O 1
ATOM 682 N N . ILE A 1 84 ? 1.380 4.516 -0.444 1.00 85.19 84 ILE A N 1
ATOM 683 C CA . ILE A 1 84 ? 1.667 3.708 -1.637 1.00 85.19 84 ILE A CA 1
ATOM 684 C C . ILE A 1 84 ? 0.463 3.666 -2.582 1.00 85.19 84 ILE A C 1
ATOM 686 O O . ILE A 1 84 ? 0.657 3.712 -3.791 1.00 85.19 84 ILE A O 1
ATOM 690 N N . LEU A 1 85 ? -0.770 3.665 -2.063 1.00 85.38 85 LEU A N 1
ATOM 691 C CA . LEU A 1 85 ? -1.978 3.770 -2.886 1.00 85.38 85 LEU A CA 1
ATOM 692 C C . LEU A 1 85 ? -1.984 5.068 -3.710 1.00 85.38 85 LEU A C 1
ATOM 694 O O . LEU A 1 85 ? -2.318 5.044 -4.890 1.00 85.38 85 LEU A O 1
ATOM 698 N N . ILE A 1 86 ? -1.594 6.196 -3.105 1.00 83.88 86 ILE A N 1
ATOM 699 C CA . ILE A 1 86 ? -1.505 7.493 -3.796 1.00 83.88 86 ILE A CA 1
ATOM 700 C C . ILE A 1 86 ? -0.452 7.434 -4.908 1.00 83.88 86 ILE A C 1
ATOM 702 O O . ILE A 1 86 ? -0.709 7.884 -6.022 1.00 83.88 86 ILE A O 1
ATOM 706 N N . VAL A 1 87 ? 0.711 6.839 -4.630 1.00 82.75 87 VAL A N 1
ATOM 707 C CA . VAL A 1 87 ? 1.768 6.642 -5.635 1.00 82.75 87 VAL A CA 1
ATOM 708 C C . VAL A 1 87 ? 1.297 5.717 -6.762 1.00 82.75 87 VAL A C 1
ATOM 710 O O . VAL A 1 87 ? 1.519 6.024 -7.928 1.00 82.75 87 VAL A O 1
ATOM 713 N N . GLN A 1 88 ? 0.600 4.622 -6.441 1.00 78.31 88 GLN A N 1
ATOM 714 C CA . GLN A 1 88 ? 0.006 3.727 -7.439 1.00 78.31 88 GLN A CA 1
ATOM 715 C C . GLN A 1 88 ? -0.995 4.458 -8.330 1.00 78.31 88 GLN A C 1
ATOM 717 O O . GLN A 1 88 ? -0.952 4.271 -9.543 1.00 78.31 88 GLN A O 1
ATOM 722 N N . LEU A 1 89 ? -1.867 5.293 -7.753 1.00 81.19 89 LEU A N 1
ATOM 723 C CA . LEU A 1 89 ? -2.809 6.107 -8.522 1.00 81.19 89 LEU A CA 1
ATOM 724 C C . LEU A 1 89 ? -2.072 7.046 -9.477 1.00 81.19 89 LEU A C 1
ATOM 726 O O . LEU A 1 89 ? -2.420 7.068 -10.644 1.00 81.19 89 LEU A O 1
ATOM 730 N N . TYR A 1 90 ? -1.033 7.741 -9.008 1.00 80.31 90 TYR A N 1
ATOM 731 C CA . TYR A 1 90 ? -0.250 8.670 -9.831 1.00 80.31 90 TYR A CA 1
ATOM 732 C C . TYR A 1 90 ? 0.539 7.994 -10.966 1.00 80.31 90 TYR A C 1
ATOM 734 O O . TYR A 1 90 ? 0.757 8.591 -12.011 1.00 80.31 90 TYR A O 1
ATOM 742 N N . ILE A 1 91 ? 1.021 6.766 -10.755 1.00 74.56 91 ILE A N 1
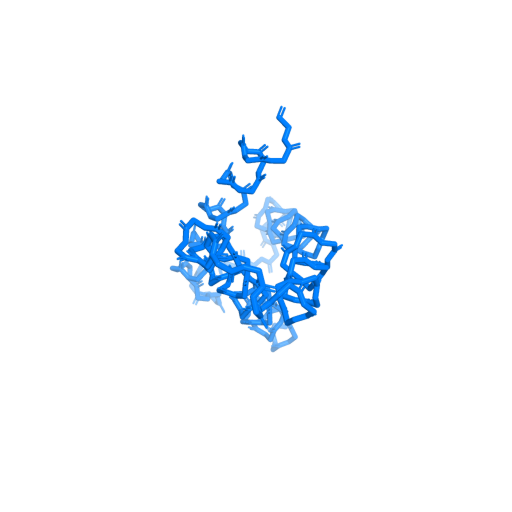ATOM 743 C CA . ILE A 1 91 ? 1.772 6.021 -11.780 1.00 74.56 91 ILE A CA 1
ATOM 744 C C . ILE A 1 91 ? 0.825 5.347 -12.785 1.00 74.56 91 ILE A C 1
ATOM 746 O O . ILE A 1 91 ? 1.191 5.170 -13.946 1.00 74.56 91 ILE A O 1
ATOM 750 N N . THR A 1 92 ? -0.369 4.939 -12.342 1.00 70.62 92 THR A N 1
ATOM 751 C CA . THR A 1 92 ? -1.316 4.152 -13.154 1.00 70.62 92 THR A CA 1
ATOM 752 C C . THR A 1 92 ? -2.308 5.019 -13.939 1.00 70.62 92 THR A C 1
ATOM 754 O O . THR A 1 92 ? -2.723 4.602 -15.020 1.00 70.62 92 THR A O 1
ATOM 757 N N . PHE A 1 93 ? -2.707 6.180 -13.408 1.00 67.69 93 PHE A N 1
ATOM 758 C CA . PHE A 1 93 ? -3.649 7.133 -14.014 1.00 67.69 93 PHE A CA 1
ATOM 759 C C . PHE A 1 93 ? -2.974 8.478 -14.278 1.00 67.69 93 PHE A C 1
ATOM 761 O O . PHE A 1 93 ? -3.254 9.051 -15.355 1.00 67.69 93 PHE A O 1
#